Protein AF-A0A7M7SXF3-F1 (afdb_monomer)

Foldseek 3Di:
DDDDDDDDDDDDDDDDDDDDDDDDDDDDDDDDDDDDDDPPPCPPPQDVVNVVVLVLVLLVVVLVVQQDLVLLQLLLVLLPHDNVLSVVLNCVQVVDPHRHSVSSSVSLVVSVVVDDPVCSLVSSLVSCVSSVNNVSSCVRRDPPPPD

Sequence (147 aa):
MLDTTVASPDKAESASPGPSASTSASSPPTDAAAAADEVSTSKARPTEESKEQHFDDILRTVAKRIHKDDEIDNLGGVLGFEPPEIQRYIHTNAKYQTVTYMGTLSMLRDWRNRTTRSEESEKLKKALIAINHRRLADDLLNDDKDS

pLDDT: mean 78.41, std 21.11, range [38.75, 98.5]

InterPro domains:
  IPR000488 Death domain [PS50017] (75-144)
  IPR011029 Death-like domain superfamily [G3DSA:1.10.533.10] (44-144)
  IPR011029 Death-like domain superfamily [SSF47986] (54-142)

Solvent-accessible surface area (backbone atoms only — not comparable to full-atom values): 9512 Å² total; per-residue (Å²): 138,88,84,87,86,87,84,88,89,83,86,86,80,91,81,80,84,76,85,80,87,77,85,84,80,86,80,86,90,84,85,83,87,81,91,78,92,73,92,72,82,70,78,70,72,79,50,71,65,58,56,52,51,54,52,51,53,49,44,48,51,50,14,66,71,50,72,50,64,70,57,43,46,53,43,31,46,67,72,69,46,54,70,76,60,38,51,55,26,51,50,53,15,59,72,49,103,53,87,47,40,61,17,46,31,50,52,50,51,57,50,48,76,77,42,59,80,92,44,46,62,62,53,52,33,52,38,30,41,75,72,71,36,45,66,63,24,50,78,73,55,55,74,78,84,77,122

Secondary structure (DSSP, 8-state):
---------------PPP--------------------------PPPHHHHHHHHHHHHHHHHHH--SHHHHHHHHHHTT--HHHHHHHHHHHTSSSS--SHHHHHHHHHHHHTS-TTTHHHHHHHHHHHTT-HHHHHHHH------

Organism: Strongylocentrotus purpuratus (NCBI:txid7668)

Mean predicted aligned error: 15.85 Å

Structure (mmCIF, N/CA/C/O backbone):
data_AF-A0A7M7SXF3-F1
#
_entry.id   AF-A0A7M7SXF3-F1
#
loop_
_atom_site.group_PDB
_atom_site.id
_atom_site.type_symbol
_atom_site.label_atom_id
_atom_site.label_alt_id
_atom_site.label_comp_id
_atom_site.label_asym_id
_atom_site.label_entity_id
_atom_site.label_seq_id
_atom_site.pdbx_PDB_ins_code
_atom_site.Cartn_x
_atom_site.Cartn_y
_atom_site.Cartn_z
_atom_site.occupancy
_atom_site.B_iso_or_equiv
_atom_site.auth_seq_id
_atom_site.auth_comp_id
_atom_site.auth_asym_id
_atom_site.auth_atom_id
_atom_site.pdbx_PDB_model_num
ATOM 1 N N . MET A 1 1 ? 10.321 16.039 -49.439 1.00 48.81 1 MET A N 1
ATOM 2 C CA . MET A 1 1 ? 11.119 17.276 -49.348 1.00 48.81 1 MET A CA 1
ATOM 3 C C . MET A 1 1 ? 11.228 17.615 -47.877 1.00 48.81 1 MET A C 1
ATOM 5 O O . MET A 1 1 ? 10.209 17.629 -47.201 1.00 48.81 1 MET A O 1
ATOM 9 N N . LEU A 1 2 ? 12.461 17.686 -47.385 1.00 54.59 2 LEU A N 1
ATOM 10 C CA . LEU A 1 2 ? 12.814 18.040 -46.016 1.00 54.59 2 LEU A CA 1
ATOM 11 C C . LEU A 1 2 ? 13.098 19.541 -46.026 1.00 54.59 2 LEU A C 1
ATOM 13 O O . LEU A 1 2 ? 13.996 19.944 -46.760 1.00 54.59 2 LEU A O 1
ATOM 17 N N . ASP A 1 3 ? 12.394 20.327 -45.218 1.00 56.91 3 ASP A N 1
ATOM 18 C CA . ASP A 1 3 ? 12.790 21.705 -44.934 1.00 56.91 3 ASP A CA 1
ATOM 19 C C . ASP A 1 3 ? 13.022 21.864 -43.433 1.00 56.91 3 ASP A C 1
ATOM 21 O O . ASP A 1 3 ? 12.111 21.926 -42.610 1.00 56.91 3 ASP A O 1
ATOM 25 N N . THR A 1 4 ? 14.310 21.869 -43.108 1.00 56.69 4 THR A N 1
ATOM 26 C CA . THR A 1 4 ? 14.897 22.325 -41.856 1.00 56.69 4 THR A CA 1
ATOM 27 C C . THR A 1 4 ? 14.911 23.852 -41.855 1.00 56.69 4 THR A C 1
ATOM 29 O O . THR A 1 4 ? 15.387 24.468 -42.805 1.00 56.69 4 THR A O 1
ATOM 32 N N . THR A 1 5 ? 14.496 24.484 -40.759 1.00 67.12 5 THR A N 1
ATOM 33 C CA . THR A 1 5 ? 14.949 25.839 -40.416 1.00 67.12 5 THR A CA 1
ATOM 34 C C . THR A 1 5 ? 15.162 25.946 -38.914 1.00 67.12 5 THR A C 1
ATOM 36 O O . THR A 1 5 ? 14.294 25.634 -38.104 1.00 67.12 5 THR A O 1
ATOM 39 N N . VAL A 1 6 ? 16.382 26.359 -38.590 1.00 54.41 6 VAL A N 1
ATOM 40 C CA . VAL A 1 6 ? 16.941 26.679 -37.281 1.00 54.41 6 VAL A CA 1
ATOM 41 C C . VAL A 1 6 ? 17.029 28.201 -37.165 1.00 54.41 6 VAL A C 1
ATOM 43 O O . VAL A 1 6 ? 17.426 28.839 -38.135 1.00 54.41 6 VAL A O 1
ATOM 46 N N . ALA A 1 7 ? 16.723 28.767 -35.995 1.00 43.84 7 ALA A N 1
ATOM 47 C CA . ALA A 1 7 ? 17.488 29.857 -35.370 1.00 43.84 7 ALA A CA 1
ATOM 48 C C . ALA A 1 7 ? 16.885 30.257 -34.010 1.00 43.84 7 ALA A C 1
ATOM 50 O O . ALA A 1 7 ? 15.673 30.247 -33.825 1.00 43.84 7 ALA A O 1
ATOM 51 N N . SER A 1 8 ? 17.795 30.576 -33.088 1.00 48.19 8 SER A N 1
ATOM 52 C CA . SER A 1 8 ? 17.652 30.776 -31.639 1.00 48.19 8 SER A CA 1
ATOM 53 C C . SER A 1 8 ? 17.340 32.256 -31.251 1.00 48.19 8 SER A C 1
ATOM 55 O O . SER A 1 8 ? 16.654 32.927 -32.010 1.00 48.19 8 SER A O 1
ATOM 57 N N . PRO A 1 9 ? 17.836 32.818 -30.122 1.00 60.31 9 PRO A N 1
ATOM 58 C CA . PRO A 1 9 ? 17.156 32.934 -28.822 1.00 60.31 9 PRO A CA 1
ATOM 59 C C . PRO A 1 9 ? 17.034 34.395 -28.300 1.00 60.31 9 PRO A C 1
ATOM 61 O O . PRO A 1 9 ? 17.874 35.233 -28.598 1.00 60.31 9 PRO A O 1
ATOM 64 N N . ASP A 1 10 ? 16.091 34.676 -27.398 1.00 48.88 10 ASP A N 1
ATOM 65 C CA . ASP A 1 10 ? 16.046 35.907 -26.572 1.00 48.88 10 ASP A CA 1
ATOM 66 C C . ASP A 1 10 ? 15.508 35.482 -25.190 1.00 48.88 10 ASP A C 1
ATOM 68 O O . ASP A 1 10 ? 14.452 34.861 -25.118 1.00 48.88 10 ASP A O 1
ATOM 72 N N . LYS A 1 11 ? 16.286 35.425 -24.101 1.00 48.69 11 LYS A N 1
ATOM 73 C CA . LYS A 1 11 ? 16.959 36.458 -23.285 1.00 48.69 11 LYS A CA 1
ATOM 74 C C . LYS A 1 11 ? 15.987 37.356 -22.496 1.00 48.69 11 LYS A C 1
ATOM 76 O O . LYS A 1 11 ? 15.072 37.942 -23.051 1.00 48.69 11 LYS A O 1
ATOM 81 N N . ALA A 1 12 ? 16.338 37.506 -21.210 1.00 45.91 1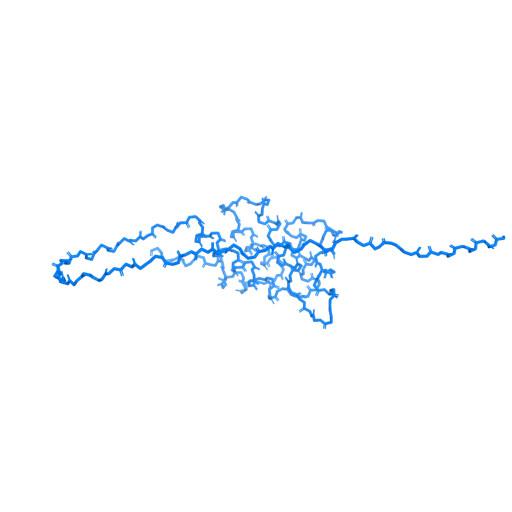2 ALA A N 1
ATOM 82 C CA . ALA A 1 12 ? 15.696 38.245 -20.113 1.00 45.91 12 ALA A CA 1
ATOM 83 C C . ALA A 1 12 ? 14.503 37.488 -19.493 1.00 45.91 12 ALA A C 1
ATOM 85 O O . ALA A 1 12 ? 13.683 36.931 -20.198 1.00 45.91 12 ALA A O 1
ATOM 86 N N . GLU A 1 13 ? 14.386 37.327 -18.176 1.00 42.56 13 GLU A N 1
ATOM 87 C CA . GLU A 1 13 ? 14.666 38.306 -17.130 1.00 42.56 13 GLU A CA 1
ATOM 88 C C . GLU A 1 13 ? 14.936 37.586 -15.794 1.00 42.56 13 GLU A C 1
ATOM 90 O O . GLU A 1 13 ? 14.146 36.760 -15.337 1.00 42.56 13 GLU A O 1
ATOM 95 N N . SER A 1 14 ? 16.084 37.879 -15.176 1.00 47.50 14 SER A N 1
ATOM 96 C CA . SER A 1 14 ? 16.362 37.530 -13.781 1.00 47.50 14 SER A CA 1
ATOM 97 C C . SER A 1 14 ? 15.593 38.485 -12.877 1.00 47.50 14 SER A C 1
ATOM 99 O O . SER A 1 14 ? 15.914 39.671 -12.842 1.00 47.50 14 SER A O 1
ATOM 101 N N . ALA A 1 15 ? 14.657 37.968 -12.088 1.00 48.78 15 ALA A N 1
ATOM 102 C CA . ALA A 1 15 ? 14.086 38.689 -10.958 1.00 48.78 15 ALA A CA 1
ATOM 103 C C . ALA A 1 15 ? 14.474 37.973 -9.657 1.00 48.78 15 ALA A C 1
ATOM 105 O O . ALA A 1 15 ? 13.889 36.961 -9.275 1.00 48.78 15 ALA A O 1
ATOM 106 N N . SER A 1 16 ? 15.506 38.497 -8.995 1.00 56.72 16 SER A N 1
ATOM 107 C CA . SER A 1 16 ? 15.873 38.139 -7.624 1.00 56.72 16 SER A CA 1
ATOM 108 C C . SER A 1 16 ? 14.875 38.759 -6.639 1.00 56.72 16 SER A C 1
ATOM 110 O O . SER A 1 16 ? 14.684 39.975 -6.683 1.00 56.72 16 SER A O 1
ATOM 112 N N . PRO A 1 17 ? 14.292 38.003 -5.696 1.00 57.19 17 PRO A N 1
ATOM 113 C CA . PRO A 1 17 ? 13.659 38.601 -4.529 1.00 57.19 17 PRO A CA 1
ATOM 114 C C . PRO A 1 17 ? 14.740 39.029 -3.521 1.00 57.19 17 PRO A C 1
ATOM 116 O O . PRO A 1 17 ? 15.611 38.244 -3.144 1.00 57.19 17 PRO A O 1
ATOM 119 N N . GLY A 1 18 ? 14.717 40.307 -3.133 1.00 50.41 18 GLY A N 1
ATOM 120 C CA . GLY A 1 18 ? 15.665 40.902 -2.189 1.00 50.41 18 GLY A CA 1
ATOM 121 C C . GLY A 1 18 ? 15.513 40.375 -0.752 1.00 50.41 18 GLY A C 1
ATOM 122 O O . GLY A 1 18 ? 14.442 39.894 -0.382 1.00 50.41 18 GLY A O 1
ATOM 123 N N . PRO A 1 19 ? 16.559 40.475 0.089 1.00 53.56 19 PRO A N 1
ATOM 124 C CA . PRO A 1 19 ? 16.452 40.117 1.496 1.00 53.56 19 PRO A CA 1
ATOM 125 C C . PRO A 1 19 ? 15.746 41.233 2.281 1.00 53.56 19 PRO A C 1
ATOM 127 O O . PRO A 1 19 ? 16.281 42.330 2.449 1.00 53.56 19 PRO A O 1
ATOM 130 N N . SER A 1 20 ? 14.547 40.951 2.793 1.00 56.44 20 SER A N 1
ATOM 131 C CA . SER A 1 20 ? 13.914 41.779 3.820 1.00 56.44 20 SER A CA 1
ATOM 132 C C . SER A 1 20 ? 14.709 41.684 5.121 1.00 56.44 20 SER A C 1
ATOM 134 O O . SER A 1 20 ? 14.820 40.622 5.731 1.00 56.44 20 SER A O 1
ATOM 136 N N . ALA A 1 21 ? 15.243 42.823 5.553 1.00 48.59 21 ALA A N 1
ATOM 137 C CA . ALA A 1 21 ? 15.727 43.027 6.905 1.00 48.59 21 ALA A CA 1
ATOM 138 C C . ALA A 1 21 ? 14.564 42.889 7.897 1.00 48.59 21 ALA A C 1
ATOM 140 O O . ALA A 1 21 ? 13.489 43.456 7.700 1.00 48.59 21 ALA A O 1
ATOM 141 N N . SER A 1 22 ? 14.784 42.167 8.990 1.00 56.03 22 SER A N 1
ATOM 142 C CA . SER A 1 22 ? 13.960 42.290 10.187 1.00 56.03 22 SER A CA 1
ATOM 143 C C . SER A 1 22 ? 14.871 42.384 11.395 1.00 56.03 22 SER A C 1
ATOM 145 O O . SER A 1 22 ? 15.730 41.546 11.651 1.00 56.03 22 SER A O 1
ATOM 147 N N . THR A 1 23 ? 14.708 43.512 12.060 1.00 54.81 23 THR A N 1
ATOM 148 C CA . THR A 1 23 ? 15.391 43.981 13.250 1.00 54.81 23 THR A CA 1
ATOM 149 C C . THR A 1 23 ? 15.111 43.054 14.429 1.00 54.81 23 THR A C 1
ATOM 151 O O . THR A 1 23 ? 13.963 42.932 14.854 1.00 54.81 23 THR A O 1
ATOM 154 N N . SER A 1 24 ? 16.150 42.445 14.997 1.00 49.56 24 SER A N 1
ATOM 155 C CA . SER A 1 24 ? 16.051 41.790 16.302 1.00 49.56 24 SER A CA 1
ATOM 156 C C . SER A 1 24 ? 16.016 42.857 17.392 1.00 49.56 24 SER A C 1
ATOM 158 O O . SER A 1 24 ? 17.022 43.507 17.676 1.00 49.56 24 SER A O 1
ATOM 160 N N . ALA A 1 25 ? 14.840 43.060 17.980 1.00 56.31 25 ALA A N 1
ATOM 161 C CA . ALA A 1 25 ? 14.677 43.866 19.178 1.00 56.31 25 ALA A CA 1
ATOM 162 C C . ALA A 1 25 ? 15.195 43.093 20.402 1.00 56.31 25 ALA A C 1
ATOM 164 O O . ALA A 1 25 ? 14.867 41.928 20.620 1.00 56.31 25 ALA A O 1
ATOM 165 N N . SER A 1 26 ? 16.020 43.783 21.183 1.00 44.44 26 SER A N 1
ATOM 166 C CA . SER A 1 26 ? 16.560 43.372 22.476 1.00 44.44 26 SER A CA 1
ATOM 167 C C . SER A 1 26 ? 15.448 43.249 23.526 1.00 44.44 26 SER A C 1
ATOM 169 O O . SER A 1 26 ? 14.582 44.119 23.598 1.00 44.44 26 SER A O 1
ATOM 171 N N . SER A 1 27 ? 15.482 42.207 24.360 1.00 64.12 27 SER A N 1
ATOM 172 C CA . SER A 1 27 ? 14.678 42.102 25.589 1.00 64.12 27 SER A CA 1
ATOM 173 C C . SER A 1 27 ? 15.615 41.893 26.788 1.00 64.12 27 SER A C 1
ATOM 175 O O . SER A 1 27 ? 16.495 41.034 26.699 1.00 64.12 27 SER A O 1
ATOM 177 N N . PRO A 1 28 ? 15.479 42.661 27.889 1.00 66.12 28 PRO A N 1
ATOM 178 C CA . PRO A 1 28 ? 16.293 42.486 29.092 1.00 66.12 28 PRO A CA 1
ATOM 179 C C . PRO A 1 28 ? 15.771 41.356 30.005 1.00 66.12 28 PRO A C 1
ATOM 181 O O . PRO A 1 28 ? 14.614 40.949 29.879 1.00 66.12 28 PRO A O 1
ATOM 184 N N . PRO A 1 29 ? 16.608 40.854 30.936 1.00 56.75 29 PRO A N 1
ATOM 185 C CA . PRO A 1 29 ? 16.283 39.723 31.797 1.00 56.75 29 PRO A CA 1
ATOM 186 C C . PRO A 1 29 ? 15.491 40.169 33.030 1.00 56.75 29 PRO A C 1
ATOM 188 O O . PRO A 1 29 ? 15.627 41.299 33.504 1.00 56.75 29 PRO A O 1
ATOM 191 N N . THR A 1 30 ? 14.696 39.271 33.608 1.00 56.28 30 THR A N 1
ATOM 192 C CA . THR A 1 30 ? 14.205 39.446 34.980 1.00 56.28 30 THR A CA 1
ATOM 193 C C . THR A 1 30 ? 14.214 38.100 35.691 1.00 56.28 30 THR A C 1
ATOM 195 O O . THR A 1 30 ? 13.667 37.113 35.208 1.00 56.28 30 THR A O 1
ATOM 198 N N . ASP A 1 31 ? 14.956 38.096 36.790 1.00 40.81 31 ASP A N 1
ATOM 199 C CA . ASP A 1 31 ? 15.264 36.987 37.682 1.00 40.81 31 ASP A CA 1
ATOM 200 C C . ASP A 1 31 ? 14.092 36.680 38.642 1.00 40.81 31 ASP A C 1
ATOM 202 O O . ASP A 1 31 ? 13.157 37.472 38.766 1.00 40.81 31 ASP A O 1
ATOM 206 N N . ALA A 1 32 ? 14.251 35.582 39.385 1.00 43.19 32 ALA A N 1
ATOM 207 C CA . ALA A 1 32 ? 13.601 35.227 40.649 1.00 43.19 32 ALA A CA 1
ATOM 208 C C . ALA A 1 32 ? 12.275 34.429 40.633 1.00 43.19 32 ALA A C 1
ATOM 210 O O . ALA A 1 32 ? 11.176 34.961 40.718 1.00 43.19 32 ALA A O 1
ATOM 211 N N . ALA A 1 33 ? 12.473 33.105 40.684 1.00 41.28 33 ALA A N 1
ATOM 212 C CA . ALA A 1 33 ? 12.178 32.232 41.832 1.00 41.28 33 ALA A CA 1
ATOM 213 C C . ALA A 1 33 ? 10.732 31.837 42.223 1.00 41.28 33 ALA A C 1
ATOM 215 O O . ALA A 1 33 ? 9.820 32.643 42.339 1.00 41.28 33 ALA A O 1
ATOM 216 N N . ALA A 1 34 ? 10.679 30.563 42.647 1.00 42.16 34 ALA A N 1
ATOM 217 C CA . ALA A 1 34 ? 9.790 29.942 43.637 1.00 42.16 34 ALA A CA 1
ATOM 218 C C . ALA A 1 34 ? 8.514 29.229 43.139 1.00 42.16 34 ALA A C 1
ATOM 220 O O . ALA A 1 34 ? 7.438 29.799 43.022 1.00 42.16 34 ALA A O 1
ATOM 221 N N . ALA A 1 35 ? 8.697 27.919 42.933 1.00 47.56 35 ALA A N 1
ATOM 222 C CA . ALA A 1 35 ? 7.891 26.799 43.431 1.00 47.56 35 ALA A CA 1
ATOM 223 C C . ALA A 1 35 ? 6.383 27.004 43.680 1.00 47.56 35 ALA A C 1
ATOM 225 O O . ALA A 1 35 ? 5.985 27.596 44.679 1.00 47.56 35 ALA A O 1
ATOM 226 N N . ALA A 1 36 ? 5.572 26.287 42.901 1.00 46.91 36 ALA A N 1
ATOM 227 C CA . ALA A 1 36 ? 4.517 25.442 43.451 1.00 46.91 36 ALA A CA 1
ATOM 228 C C . ALA A 1 36 ? 4.263 24.261 42.506 1.00 46.91 36 ALA A C 1
ATOM 230 O O . ALA A 1 36 ? 4.102 24.417 41.298 1.00 46.91 36 ALA A O 1
ATOM 231 N N . ASP A 1 37 ? 4.318 23.091 43.123 1.00 46.03 37 ASP A N 1
ATOM 232 C CA . ASP A 1 37 ? 3.870 21.787 42.670 1.00 46.03 37 ASP A CA 1
ATOM 233 C C . ASP A 1 37 ? 2.467 21.856 42.053 1.00 46.03 37 ASP A C 1
ATOM 235 O O . ASP A 1 37 ? 1.549 22.327 42.706 1.00 46.03 37 ASP A O 1
ATOM 239 N N . GLU A 1 38 ? 2.324 21.386 40.816 1.00 49.12 38 GLU A N 1
ATOM 240 C CA . GLU A 1 38 ? 1.105 20.758 40.305 1.00 49.12 38 GLU A CA 1
ATOM 241 C C . GLU A 1 38 ? 1.587 19.759 39.243 1.00 49.12 38 GLU A C 1
ATOM 243 O O . GLU A 1 38 ? 1.772 20.090 38.066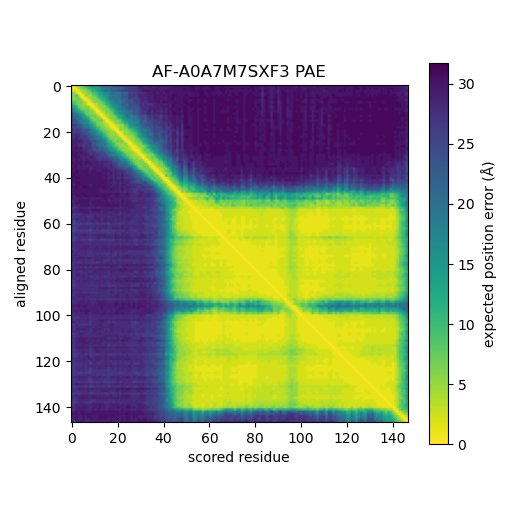 1.00 49.12 38 GLU A O 1
ATOM 248 N N . VAL A 1 39 ? 1.844 18.514 39.659 1.00 48.94 39 VAL A N 1
ATOM 249 C CA . VAL A 1 39 ? 1.886 17.363 38.746 1.00 48.94 39 VAL A CA 1
ATOM 250 C C . VAL A 1 39 ? 0.479 17.201 38.179 1.00 48.94 39 VAL A C 1
ATOM 252 O O . VAL A 1 39 ? -0.325 16.385 38.617 1.00 48.94 39 VAL A O 1
ATOM 255 N N . SER A 1 40 ? 0.165 18.019 37.182 1.00 49.16 40 SER A N 1
ATOM 256 C CA . SER A 1 40 ? -0.966 17.796 36.308 1.00 49.16 40 SER A CA 1
ATOM 257 C C . SER A 1 40 ? -0.449 16.910 35.186 1.00 49.16 40 SER A C 1
ATOM 259 O O . SER A 1 40 ? -0.005 17.382 34.137 1.00 49.16 40 SER A O 1
ATOM 261 N N . THR A 1 41 ? -0.453 15.596 35.425 1.00 43.69 41 THR A N 1
ATOM 262 C CA . THR A 1 41 ? -0.408 14.576 34.374 1.00 43.69 41 THR A CA 1
ATOM 263 C C . THR A 1 41 ? -1.657 14.743 33.517 1.00 43.69 41 THR A C 1
ATOM 265 O O . THR A 1 41 ? -2.618 13.979 33.572 1.00 43.69 41 THR A O 1
ATOM 268 N N . SER A 1 42 ? -1.634 15.789 32.695 1.00 48.19 42 SER A N 1
ATOM 269 C CA . SER A 1 42 ? -2.497 15.943 31.547 1.00 48.19 42 SER A CA 1
ATOM 270 C C . SER A 1 42 ? -2.137 14.786 30.637 1.00 48.19 42 SER A C 1
ATOM 272 O O . SER A 1 42 ? -1.177 14.848 29.871 1.00 48.19 42 SER A O 1
ATOM 274 N N . LYS A 1 43 ? -2.881 13.686 30.771 1.00 58.69 43 LYS A N 1
ATOM 275 C CA . LYS A 1 43 ? -2.974 12.649 29.755 1.00 58.69 43 LYS A CA 1
ATOM 276 C C . LYS A 1 43 ? -3.517 13.355 28.521 1.00 58.69 43 LYS A C 1
ATOM 278 O O . LYS A 1 43 ? -4.728 13.465 28.340 1.00 58.69 43 LYS A O 1
ATOM 283 N N . ALA A 1 44 ? -2.602 13.956 27.761 1.00 57.69 44 ALA A N 1
ATOM 284 C CA . ALA A 1 44 ? -2.900 14.691 26.556 1.00 57.69 44 ALA A CA 1
ATOM 285 C C . ALA A 1 44 ? -3.625 13.703 25.657 1.00 57.69 44 ALA A C 1
ATOM 287 O O . ALA A 1 44 ? -3.060 12.706 25.207 1.00 57.69 44 ALA A O 1
ATOM 288 N N . ARG A 1 45 ? -4.928 13.933 25.494 1.00 58.06 45 ARG A N 1
ATOM 289 C CA . ARG A 1 45 ? -5.734 13.227 24.513 1.00 58.06 45 ARG A CA 1
ATOM 290 C C . ARG A 1 45 ? -4.963 13.363 23.198 1.00 58.06 45 ARG A C 1
ATOM 292 O O . ARG A 1 45 ? -4.681 14.506 22.836 1.00 58.06 45 ARG A O 1
ATOM 299 N N . PRO A 1 46 ? -4.560 12.264 22.538 1.00 59.50 46 PRO A N 1
ATOM 300 C CA . PRO A 1 46 ? -3.779 12.369 21.318 1.00 59.50 46 PRO A CA 1
ATOM 301 C C . PRO A 1 46 ? -4.554 13.262 20.356 1.00 59.50 46 PRO A C 1
ATOM 303 O O . PRO A 1 46 ? -5.708 12.969 20.024 1.00 59.50 46 PRO A O 1
ATOM 306 N N . THR A 1 47 ? -3.950 14.396 20.006 1.00 65.25 47 THR A N 1
ATOM 307 C CA . THR A 1 47 ? -4.480 15.315 19.006 1.00 65.25 47 THR A CA 1
ATOM 308 C C . THR A 1 47 ? -4.638 14.551 17.700 1.00 65.25 47 THR A C 1
ATOM 310 O O . THR A 1 47 ? -3.899 13.602 17.426 1.00 65.25 47 THR A O 1
ATOM 313 N N . GLU A 1 48 ? -5.634 14.918 16.897 1.00 69.88 48 GLU A N 1
ATOM 314 C CA . GLU A 1 48 ? -5.926 14.185 15.661 1.00 69.88 48 GLU A CA 1
ATOM 315 C C . GLU A 1 48 ? -4.715 14.143 14.712 1.00 69.88 48 GLU A C 1
ATOM 317 O O . GLU A 1 48 ? -4.467 13.107 14.098 1.00 69.88 48 GLU A O 1
ATOM 322 N N . GLU A 1 49 ? -3.884 15.188 14.744 1.00 72.31 49 GLU A N 1
ATOM 323 C CA . GLU A 1 49 ? -2.576 15.285 14.087 1.00 72.31 49 GLU A CA 1
ATOM 324 C C . GLU A 1 49 ? -1.594 14.173 14.509 1.00 72.31 49 GLU A C 1
ATOM 326 O O . GLU A 1 49 ? -0.948 13.553 13.667 1.00 72.31 49 GLU A O 1
ATOM 331 N N . SER A 1 50 ? -1.522 13.837 15.803 1.00 79.12 50 SER A N 1
ATOM 332 C CA . SER A 1 50 ? -0.629 12.783 16.307 1.00 79.12 50 SER A CA 1
ATOM 333 C C . SER A 1 50 ? -1.027 11.401 15.781 1.00 79.12 50 SER A C 1
ATOM 335 O O . SER A 1 50 ? -0.168 10.602 15.407 1.00 79.12 50 SER A O 1
ATOM 337 N N . LYS A 1 51 ? -2.333 11.130 15.685 1.00 78.19 51 LYS A N 1
ATOM 338 C CA . LYS A 1 51 ? -2.846 9.887 15.088 1.00 78.19 51 LYS A CA 1
ATOM 339 C C . LYS A 1 51 ? -2.645 9.856 13.573 1.00 78.19 51 LYS A C 1
ATOM 341 O O . LYS A 1 51 ? -2.400 8.792 13.008 1.00 78.19 51 LYS A O 1
ATOM 346 N N . GLU A 1 52 ? -2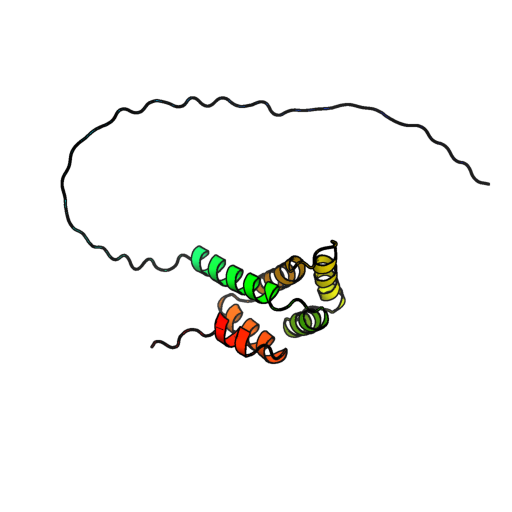.775 11.003 12.907 1.00 79.12 52 GLU A N 1
ATOM 347 C CA . GLU A 1 52 ? -2.549 11.114 11.465 1.00 79.12 52 GLU A CA 1
ATOM 348 C C . GLU A 1 52 ? -1.102 10.808 11.089 1.00 79.12 52 GLU A C 1
ATOM 350 O O . GLU A 1 52 ? -0.882 9.998 10.181 1.00 79.12 52 GLU A O 1
ATOM 355 N N . GLN A 1 53 ? -0.157 11.390 11.835 1.00 82.81 53 GLN A N 1
ATOM 356 C CA . GLN A 1 53 ? 1.275 11.148 11.699 1.00 82.81 53 GLN A CA 1
ATOM 357 C C . GLN A 1 53 ? 1.626 9.688 11.998 1.00 82.81 53 GLN A C 1
ATOM 359 O O . GLN A 1 53 ? 2.307 9.046 11.203 1.00 82.81 53 GLN A O 1
ATOM 364 N N . HIS A 1 54 ? 1.087 9.131 13.087 1.00 89.88 54 HIS A N 1
ATOM 365 C CA . HIS A 1 54 ? 1.325 7.738 13.463 1.00 89.88 54 HIS A CA 1
ATOM 366 C C . HIS A 1 54 ? 0.937 6.757 12.349 1.00 89.88 54 HIS A C 1
ATOM 368 O O . HIS A 1 54 ? 1.701 5.856 12.004 1.00 89.88 54 HIS A O 1
ATOM 374 N N . PHE A 1 55 ? -0.237 6.942 11.740 1.00 93.31 55 PHE A N 1
ATOM 375 C CA . PHE A 1 55 ? -0.661 6.048 10.667 1.00 93.31 55 PHE A CA 1
ATOM 376 C C . PHE A 1 55 ? 0.147 6.254 9.377 1.00 93.31 55 PHE A C 1
ATOM 378 O O . PHE A 1 55 ? 0.432 5.288 8.674 1.00 93.31 55 PHE A O 1
ATOM 385 N N . ASP A 1 56 ? 0.582 7.480 9.071 1.00 95.38 56 ASP A N 1
ATOM 386 C CA . ASP A 1 56 ? 1.481 7.720 7.935 1.00 95.38 56 ASP A CA 1
ATOM 387 C C . ASP A 1 56 ? 2.839 7.014 8.112 1.00 95.38 56 ASP A C 1
ATOM 389 O O . ASP A 1 56 ? 3.371 6.434 7.161 1.00 95.38 56 ASP A O 1
ATOM 393 N N . ASP A 1 57 ? 3.363 6.965 9.339 1.00 95.75 57 ASP A N 1
ATOM 394 C CA . ASP A 1 57 ? 4.584 6.221 9.662 1.00 95.75 57 ASP A CA 1
ATOM 395 C C . ASP A 1 57 ? 4.409 4.701 9.486 1.00 95.75 57 ASP A C 1
ATOM 397 O O . ASP A 1 57 ? 5.326 4.012 9.009 1.00 95.75 57 ASP A O 1
ATOM 401 N N . ILE A 1 58 ? 3.212 4.174 9.775 1.00 96.38 58 ILE A N 1
ATOM 402 C CA . ILE A 1 58 ? 2.840 2.790 9.449 1.00 96.38 58 ILE A CA 1
ATOM 403 C C . ILE A 1 58 ? 2.878 2.580 7.931 1.00 96.38 58 ILE A C 1
ATOM 405 O O . ILE A 1 58 ? 3.563 1.664 7.465 1.00 96.38 58 ILE A O 1
ATOM 409 N N . LEU A 1 59 ? 2.225 3.443 7.141 1.00 97.69 59 LEU A N 1
ATOM 410 C CA . LEU A 1 59 ? 2.230 3.343 5.673 1.00 97.69 59 LEU A CA 1
ATOM 411 C C . LEU A 1 59 ? 3.651 3.388 5.107 1.00 97.69 59 LEU A C 1
ATOM 413 O O . LEU A 1 59 ? 4.008 2.605 4.224 1.00 97.69 59 LEU A O 1
ATOM 417 N N . ARG A 1 60 ? 4.498 4.263 5.652 1.00 97.44 60 ARG A N 1
ATOM 418 C CA . ARG A 1 60 ? 5.910 4.358 5.283 1.00 97.44 60 ARG A CA 1
ATOM 419 C C . ARG A 1 60 ? 6.673 3.074 5.584 1.00 97.44 60 ARG A C 1
ATOM 421 O O . ARG A 1 60 ? 7.529 2.674 4.794 1.00 97.44 60 ARG A O 1
ATOM 428 N N . THR A 1 61 ? 6.391 2.432 6.711 1.00 96.56 61 THR A N 1
ATOM 429 C CA . THR A 1 61 ? 7.026 1.162 7.079 1.00 96.56 61 THR A CA 1
ATOM 430 C C . THR A 1 61 ? 6.584 0.039 6.150 1.00 96.56 61 THR A C 1
ATOM 432 O O . THR A 1 61 ? 7.434 -0.701 5.653 1.00 96.56 61 THR A O 1
ATOM 435 N N . VAL A 1 62 ? 5.290 -0.034 5.830 1.00 97.31 62 VAL A N 1
ATOM 436 C CA . VAL A 1 62 ? 4.751 -0.983 4.847 1.00 97.31 62 VAL A CA 1
ATOM 437 C C . VAL A 1 62 ? 5.410 -0.785 3.481 1.00 97.31 62 VAL A C 1
ATOM 439 O O . VAL A 1 62 ? 5.940 -1.743 2.924 1.00 97.31 62 VAL A O 1
ATOM 442 N N . ALA A 1 63 ? 5.478 0.451 2.980 1.00 97.12 63 ALA A N 1
ATOM 443 C CA . ALA A 1 63 ? 6.091 0.765 1.687 1.00 97.12 63 ALA A CA 1
ATOM 444 C C . ALA A 1 63 ? 7.567 0.346 1.604 1.00 97.12 63 ALA A C 1
ATOM 446 O O . ALA A 1 63 ? 8.022 -0.143 0.575 1.00 97.12 63 ALA A O 1
ATOM 447 N N . LYS A 1 64 ? 8.329 0.500 2.693 1.00 95.25 64 LYS A N 1
ATOM 448 C CA . LYS A 1 64 ? 9.730 0.049 2.751 1.00 95.25 64 LYS A CA 1
ATOM 449 C C . LYS A 1 64 ? 9.871 -1.473 2.738 1.00 95.25 64 LYS A C 1
ATOM 451 O O . LYS A 1 64 ? 10.900 -1.982 2.304 1.00 95.25 64 LYS A O 1
ATOM 456 N N . ARG A 1 65 ? 8.890 -2.200 3.278 1.00 95.50 65 ARG A N 1
ATOM 457 C CA . ARG A 1 65 ? 8.916 -3.666 3.363 1.00 95.50 65 ARG A CA 1
ATOM 458 C C . ARG A 1 65 ? 8.430 -4.309 2.065 1.00 95.50 65 ARG A C 1
ATOM 460 O O . ARG A 1 65 ? 9.039 -5.281 1.627 1.00 95.50 65 ARG A O 1
ATOM 467 N N . ILE A 1 66 ? 7.409 -3.732 1.436 1.00 94.88 66 ILE A N 1
ATOM 468 C CA . ILE A 1 66 ? 6.799 -4.209 0.191 1.00 94.88 66 ILE A CA 1
ATOM 469 C C . ILE A 1 66 ? 7.429 -3.473 -0.992 1.00 94.88 66 ILE A C 1
ATOM 471 O O . ILE A 1 66 ? 7.004 -2.385 -1.379 1.00 94.88 66 ILE A O 1
ATOM 475 N N . HIS A 1 67 ? 8.486 -4.072 -1.534 1.00 88.06 67 HIS A N 1
ATOM 476 C CA . HIS A 1 67 ? 9.344 -3.462 -2.554 1.00 88.06 67 HIS A CA 1
ATOM 477 C C . HIS A 1 67 ? 9.400 -4.258 -3.862 1.00 88.06 67 HIS A C 1
ATOM 479 O O . HIS A 1 67 ? 9.976 -3.772 -4.830 1.00 88.06 67 HIS A O 1
ATOM 485 N N . LYS A 1 68 ? 8.846 -5.475 -3.896 1.00 93.06 68 LYS A N 1
ATOM 486 C CA . LYS A 1 68 ? 8.768 -6.280 -5.117 1.00 93.06 68 LYS A CA 1
ATOM 487 C C . LYS A 1 68 ? 7.531 -5.890 -5.909 1.00 93.06 68 LYS A C 1
ATOM 489 O O . LYS A 1 68 ? 6.446 -5.838 -5.336 1.00 93.06 68 LYS A O 1
ATOM 494 N N . ASP A 1 69 ? 7.689 -5.706 -7.212 1.00 95.12 69 ASP A N 1
ATOM 495 C CA . ASP A 1 69 ? 6.612 -5.291 -8.114 1.00 95.12 69 ASP A CA 1
ATOM 496 C C . ASP A 1 69 ? 5.379 -6.200 -8.004 1.00 95.12 69 ASP A C 1
ATOM 498 O O . ASP A 1 69 ? 4.278 -5.691 -7.831 1.00 95.12 69 ASP A O 1
ATOM 502 N N . ASP A 1 70 ? 5.562 -7.525 -7.956 1.00 96.31 70 ASP A N 1
ATOM 503 C CA . ASP A 1 70 ? 4.453 -8.479 -7.784 1.00 96.31 70 ASP A CA 1
ATOM 504 C C . ASP A 1 70 ? 3.719 -8.305 -6.443 1.00 96.31 70 ASP A C 1
ATOM 506 O O . ASP A 1 70 ? 2.502 -8.457 -6.361 1.00 96.31 70 ASP A O 1
ATOM 510 N N . GLU A 1 71 ? 4.432 -7.994 -5.357 1.00 96.69 71 GLU A N 1
ATOM 511 C CA . GLU A 1 71 ? 3.794 -7.757 -4.055 1.00 96.69 71 GLU A CA 1
ATOM 512 C C . GLU A 1 71 ? 3.044 -6.420 -4.044 1.00 96.69 71 GLU A C 1
ATOM 514 O O . GLU A 1 71 ? 1.982 -6.323 -3.431 1.00 96.69 71 GLU A O 1
ATOM 519 N N . ILE A 1 72 ? 3.574 -5.407 -4.738 1.00 97.69 72 ILE A N 1
ATOM 520 C CA . ILE A 1 72 ? 2.932 -4.098 -4.905 1.00 97.69 72 ILE A CA 1
ATOM 521 C C . ILE A 1 72 ? 1.669 -4.233 -5.765 1.00 97.69 72 ILE A C 1
ATOM 523 O O . ILE A 1 72 ? 0.644 -3.660 -5.404 1.00 97.69 72 ILE A O 1
ATOM 527 N N . ASP A 1 73 ? 1.719 -5.013 -6.848 1.00 98.12 73 ASP A N 1
ATOM 528 C CA . ASP A 1 73 ? 0.579 -5.297 -7.727 1.00 98.12 73 ASP A CA 1
ATOM 529 C C . ASP A 1 73 ? -0.548 -6.005 -6.965 1.00 98.12 73 ASP A C 1
ATOM 531 O O . ASP A 1 73 ? -1.677 -5.513 -6.903 1.00 98.12 73 ASP A O 1
ATOM 535 N N . ASN A 1 74 ? -0.212 -7.079 -6.245 1.00 98.19 74 ASN A N 1
ATOM 536 C CA . ASN A 1 74 ? -1.175 -7.789 -5.405 1.00 98.19 74 ASN A CA 1
ATOM 537 C C . ASN A 1 74 ? -1.753 -6.892 -4.299 1.00 98.19 74 ASN A C 1
ATOM 539 O O . ASN A 1 74 ? -2.964 -6.895 -4.069 1.00 98.19 74 ASN A O 1
ATOM 543 N N . LEU A 1 75 ? -0.912 -6.103 -3.618 1.00 98.31 75 LEU A N 1
ATOM 544 C CA . LEU A 1 75 ? -1.374 -5.170 -2.591 1.00 98.31 75 LEU A CA 1
ATOM 545 C C . LEU A 1 75 ? -2.336 -4.141 -3.186 1.00 98.31 75 LEU A C 1
ATOM 547 O O . LEU A 1 75 ? -3.418 -3.929 -2.644 1.00 98.31 75 LEU A O 1
ATOM 551 N N . GLY A 1 76 ? -1.956 -3.519 -4.301 1.00 98.19 76 GLY A N 1
ATOM 552 C CA . GLY A 1 76 ? -2.762 -2.523 -4.991 1.00 98.19 76 GLY A CA 1
ATOM 553 C C . GLY A 1 76 ? -4.125 -3.078 -5.401 1.00 98.19 76 GLY A C 1
ATOM 554 O O . GLY A 1 76 ? -5.148 -2.453 -5.116 1.00 98.19 76 GLY A O 1
ATOM 555 N N . GLY A 1 77 ? -4.153 -4.286 -5.969 1.00 98.38 77 GLY A N 1
ATOM 556 C CA . GLY A 1 77 ? -5.390 -4.962 -6.359 1.00 98.38 77 GLY A CA 1
ATOM 557 C C . GLY A 1 77 ? -6.309 -5.237 -5.168 1.00 98.38 77 GLY A C 1
ATOM 558 O O . GLY A 1 77 ? -7.494 -4.910 -5.210 1.00 98.38 77 GLY A O 1
ATOM 559 N N . VAL A 1 78 ? -5.767 -5.745 -4.055 1.00 98.19 78 VAL A N 1
ATOM 560 C CA . VAL A 1 78 ? -6.553 -5.986 -2.827 1.00 98.19 78 VAL A CA 1
ATOM 561 C C . VAL A 1 78 ? -7.074 -4.681 -2.215 1.00 98.19 78 VAL A C 1
ATOM 563 O O . VAL A 1 78 ? -8.174 -4.647 -1.663 1.00 98.19 78 VAL A O 1
ATOM 566 N N . LEU A 1 79 ? -6.314 -3.591 -2.334 1.00 97.94 79 LEU A N 1
ATOM 567 C CA . LEU A 1 79 ? -6.736 -2.263 -1.892 1.00 97.94 79 LEU A CA 1
ATOM 568 C C . LEU A 1 79 ? -7.744 -1.600 -2.846 1.00 97.94 79 LEU A C 1
ATOM 570 O O . LEU A 1 79 ? -8.261 -0.534 -2.501 1.00 97.94 79 LEU A O 1
ATOM 574 N N . GLY A 1 80 ? -8.040 -2.202 -4.005 1.00 97.88 80 GLY A N 1
ATOM 575 C CA . GLY A 1 80 ? -9.027 -1.730 -4.981 1.00 97.88 80 GLY A CA 1
ATOM 576 C C . GLY A 1 80 ? -8.479 -0.753 -6.024 1.00 97.88 80 GLY A C 1
ATOM 577 O O . GLY A 1 80 ? -9.211 0.117 -6.486 1.00 97.88 80 GLY A O 1
ATOM 578 N N . PHE A 1 81 ? -7.184 -0.811 -6.333 1.00 98.38 81 PHE A N 1
ATOM 579 C CA . PHE A 1 81 ? -6.608 -0.098 -7.473 1.00 98.38 81 PHE A CA 1
ATOM 580 C C . PHE A 1 81 ? -6.700 -0.930 -8.751 1.00 98.38 81 PHE A C 1
ATOM 582 O O . PHE A 1 81 ? -6.576 -2.152 -8.719 1.00 98.38 81 PHE A O 1
ATOM 589 N N . GLU A 1 82 ? -6.853 -0.249 -9.882 1.00 97.88 82 GLU A N 1
ATOM 590 C CA . GLU A 1 82 ? -6.806 -0.882 -11.198 1.00 97.88 82 GLU A CA 1
ATOM 591 C C . GLU A 1 82 ? -5.352 -1.121 -11.641 1.00 97.88 82 GLU A C 1
ATOM 593 O O . GLU A 1 82 ? -4.483 -0.291 -11.349 1.00 97.88 82 GLU A O 1
ATOM 598 N N . PRO A 1 83 ? -5.061 -2.180 -12.420 1.00 97.81 83 PRO A N 1
ATOM 599 C CA . PRO A 1 83 ? -3.695 -2.501 -12.841 1.00 97.81 83 PRO A CA 1
ATOM 600 C C . PRO A 1 83 ? -2.914 -1.327 -13.466 1.00 97.81 83 PRO A C 1
ATOM 602 O O . PRO A 1 83 ? -1.771 -1.104 -13.067 1.00 97.81 83 PRO A O 1
ATOM 605 N N . PRO A 1 84 ? -3.484 -0.497 -14.371 1.00 97.62 84 PRO A N 1
ATOM 606 C CA . PRO A 1 84 ? -2.754 0.642 -14.939 1.00 97.62 84 PRO A CA 1
ATOM 607 C C . PRO A 1 84 ? -2.331 1.683 -13.895 1.00 97.62 84 PRO A C 1
ATOM 609 O O . PRO A 1 84 ? -1.289 2.326 -14.035 1.00 97.62 84 PRO A O 1
ATOM 612 N N . GLU A 1 85 ? -3.131 1.856 -12.844 1.00 97.69 85 GLU A N 1
ATOM 613 C CA . GLU A 1 85 ? -2.819 2.761 -11.746 1.00 97.69 85 GLU A CA 1
ATOM 614 C C . GLU A 1 85 ? -1.697 2.196 -10.870 1.00 97.69 85 GLU A C 1
ATOM 616 O O . GLU A 1 85 ? -0.751 2.918 -10.554 1.00 97.69 85 GLU A O 1
ATOM 621 N N . ILE A 1 86 ? -1.725 0.895 -10.575 1.00 98.06 86 ILE A N 1
ATOM 622 C CA . ILE A 1 86 ? -0.670 0.232 -9.799 1.00 98.06 86 ILE A CA 1
ATOM 623 C C . ILE A 1 86 ? 0.677 0.308 -10.526 1.00 98.06 86 ILE A C 1
ATOM 625 O O . ILE A 1 86 ? 1.693 0.693 -9.941 1.00 98.06 86 ILE A O 1
ATOM 629 N N . GLN A 1 87 ? 0.673 0.058 -11.837 1.00 97.25 87 GLN A N 1
ATOM 630 C CA . GLN A 1 87 ? 1.871 0.153 -12.668 1.00 97.25 87 GLN A CA 1
ATOM 631 C C . GLN A 1 87 ? 2.483 1.562 -12.647 1.00 97.25 87 GLN A C 1
ATOM 633 O O . GLN A 1 87 ? 3.705 1.702 -12.682 1.00 97.25 87 GLN A O 1
ATOM 638 N N . ARG A 1 88 ? 1.685 2.631 -12.529 1.00 96.44 88 ARG A N 1
ATOM 639 C CA . ARG A 1 88 ? 2.206 4.005 -12.384 1.00 96.44 88 ARG A CA 1
ATOM 640 C C . ARG A 1 88 ? 3.023 4.174 -11.096 1.00 96.44 88 ARG A C 1
ATOM 642 O O . ARG A 1 88 ? 4.072 4.826 -11.109 1.00 96.44 88 ARG A O 1
ATOM 649 N N . TYR A 1 89 ? 2.570 3.580 -9.993 1.00 96.38 89 TYR A N 1
ATOM 650 C CA . TYR A 1 89 ? 3.301 3.606 -8.726 1.00 96.38 89 TYR A CA 1
ATOM 651 C C . TYR A 1 89 ? 4.571 2.751 -8.789 1.00 96.38 89 TYR A C 1
ATOM 653 O O . TYR A 1 89 ? 5.630 3.215 -8.368 1.00 96.38 89 TYR A O 1
ATOM 661 N N . ILE A 1 90 ? 4.509 1.564 -9.396 1.00 95.25 90 ILE A N 1
ATOM 662 C CA . ILE A 1 90 ? 5.680 0.694 -9.596 1.00 95.25 90 ILE A CA 1
ATOM 663 C C . ILE A 1 90 ? 6.757 1.400 -10.436 1.00 95.25 90 ILE A C 1
ATOM 665 O O . ILE A 1 90 ? 7.910 1.494 -10.018 1.00 95.25 90 ILE A O 1
ATOM 669 N N . HIS A 1 91 ? 6.389 2.019 -11.561 1.00 93.75 91 HIS A N 1
ATOM 670 C CA . HIS A 1 91 ? 7.339 2.786 -12.378 1.00 93.75 91 HIS A CA 1
ATOM 671 C C . HIS A 1 91 ? 7.997 3.939 -11.609 1.00 93.75 91 HIS A C 1
ATOM 673 O O . HIS A 1 91 ? 9.157 4.274 -11.856 1.00 93.75 91 HIS A O 1
ATOM 679 N N . THR A 1 92 ? 7.284 4.543 -10.655 1.00 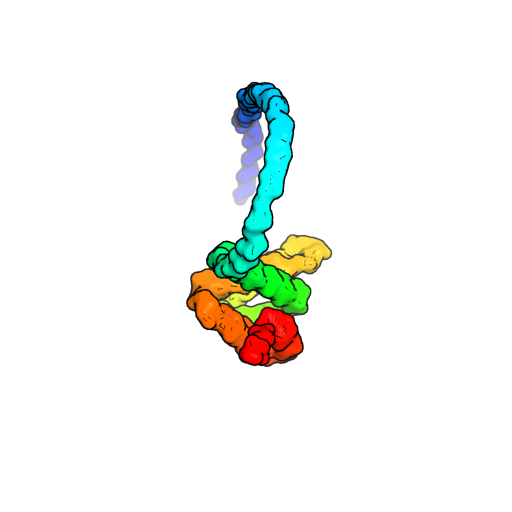92.62 92 THR A N 1
ATOM 680 C CA . THR A 1 92 ? 7.849 5.591 -9.793 1.00 92.62 92 THR A CA 1
ATOM 681 C C . THR A 1 92 ? 8.965 5.039 -8.900 1.00 92.62 92 THR A C 1
ATOM 683 O O . THR A 1 92 ? 9.958 5.732 -8.677 1.00 92.62 92 THR A O 1
ATOM 686 N N . ASN A 1 93 ? 8.859 3.782 -8.455 1.00 91.50 93 ASN A N 1
ATOM 687 C CA . ASN A 1 93 ? 9.894 3.125 -7.654 1.00 91.50 93 ASN A CA 1
ATOM 688 C C . ASN A 1 93 ? 11.182 2.853 -8.444 1.00 91.50 93 ASN A C 1
ATOM 690 O O . ASN A 1 93 ? 12.270 2.947 -7.871 1.00 91.50 93 ASN A O 1
ATOM 694 N N . ALA A 1 94 ? 11.056 2.573 -9.745 1.00 85.62 94 ALA A N 1
ATOM 695 C CA . ALA A 1 94 ? 12.152 2.225 -10.655 1.00 85.62 94 ALA A CA 1
ATOM 696 C C . ALA A 1 94 ? 12.726 3.416 -11.452 1.00 85.62 94 ALA A C 1
ATOM 698 O O . ALA A 1 94 ? 13.607 3.237 -12.292 1.00 85.62 94 ALA A O 1
ATOM 699 N N . LYS A 1 95 ? 12.237 4.644 -11.221 1.00 77.25 95 LYS A N 1
ATOM 700 C CA . LYS A 1 95 ? 12.576 5.829 -12.034 1.00 77.25 95 LYS A CA 1
ATOM 701 C C . LYS A 1 95 ? 14.063 6.214 -11.997 1.00 77.25 95 LYS A C 1
ATOM 703 O O . LYS A 1 95 ? 14.539 6.903 -12.899 1.00 77.25 95 LYS A O 1
ATOM 708 N N . TYR A 1 96 ? 14.797 5.787 -10.973 1.00 68.81 96 TYR A N 1
ATOM 709 C CA . TYR A 1 96 ? 16.218 6.079 -10.800 1.00 68.81 96 TYR A CA 1
ATOM 710 C C . TYR A 1 96 ? 17.016 4.786 -10.610 1.00 68.81 96 TYR A C 1
ATOM 712 O O . TYR A 1 96 ? 16.457 3.731 -10.335 1.00 68.81 96 TYR A O 1
ATOM 720 N N . GLN A 1 97 ? 18.346 4.872 -10.708 1.00 67.06 97 GLN A N 1
ATOM 721 C CA . GLN A 1 97 ? 19.257 3.736 -10.481 1.00 67.06 97 GLN A CA 1
ATOM 722 C C . GLN A 1 97 ? 19.213 3.186 -9.038 1.00 67.06 97 GLN A C 1
ATOM 724 O O . GLN A 1 97 ? 19.897 2.216 -8.720 1.00 67.06 97 GLN A O 1
ATOM 729 N N . THR A 1 98 ? 18.423 3.803 -8.158 1.00 73.25 98 THR A N 1
ATOM 730 C CA . THR A 1 98 ? 18.147 3.355 -6.798 1.00 73.25 98 THR A CA 1
ATOM 731 C C . THR A 1 98 ? 16.694 2.907 -6.699 1.00 73.25 98 THR A C 1
ATOM 733 O O . THR A 1 98 ? 15.781 3.660 -7.029 1.00 73.25 98 THR A O 1
ATOM 736 N N . VAL A 1 99 ? 16.474 1.684 -6.208 1.00 73.25 99 VAL A N 1
ATOM 737 C CA . VAL A 1 99 ? 15.127 1.208 -5.869 1.00 73.25 99 VAL A CA 1
ATOM 738 C C . VAL A 1 99 ? 14.570 2.113 -4.772 1.00 73.25 99 VAL A C 1
ATOM 740 O O . VAL A 1 99 ? 15.155 2.219 -3.690 1.00 73.25 99 VAL A O 1
ATOM 743 N N . THR A 1 100 ? 13.458 2.791 -5.052 1.00 89.12 100 THR A N 1
ATOM 744 C CA . THR A 1 100 ? 12.769 3.642 -4.073 1.00 89.12 100 THR A CA 1
ATOM 745 C C . THR A 1 100 ? 11.455 3.004 -3.627 1.00 89.12 100 THR A C 1
ATOM 747 O O . THR A 1 100 ? 10.910 2.150 -4.313 1.00 89.12 100 THR A O 1
ATOM 750 N N . TYR A 1 101 ? 10.940 3.415 -2.465 1.00 94.25 101 TYR A N 1
ATOM 751 C CA . TYR A 1 101 ? 9.619 3.005 -1.961 1.00 94.25 101 TYR A CA 1
ATOM 752 C C . TYR A 1 101 ? 8.557 4.103 -2.141 1.00 94.25 101 TYR A C 1
ATOM 754 O O . TYR A 1 101 ? 7.451 4.001 -1.608 1.00 94.25 101 TYR A O 1
ATOM 762 N N . MET A 1 102 ? 8.906 5.201 -2.823 1.00 94.94 102 MET A N 1
ATOM 763 C CA . MET A 1 102 ? 8.083 6.413 -2.858 1.00 94.94 102 MET A CA 1
ATOM 764 C C . MET A 1 102 ? 6.784 6.206 -3.633 1.00 94.94 102 MET A C 1
ATOM 766 O O . MET A 1 102 ? 5.749 6.700 -3.204 1.00 94.94 102 MET A O 1
ATOM 770 N N . GLY A 1 103 ? 6.814 5.430 -4.717 1.00 96.31 103 GLY A N 1
ATOM 771 C CA . GLY A 1 103 ? 5.619 5.038 -5.456 1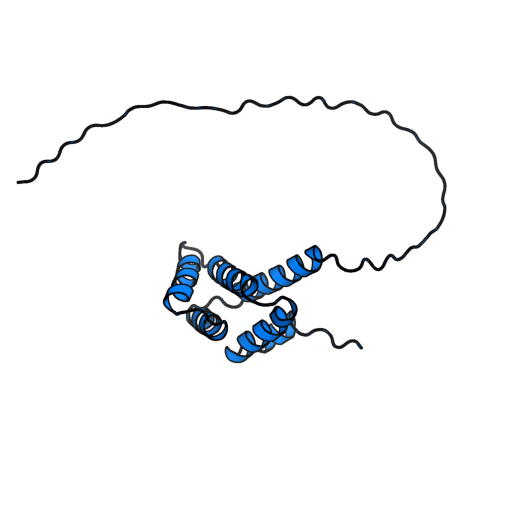.00 96.31 103 GLY A CA 1
ATOM 772 C C . GLY A 1 103 ? 4.676 4.189 -4.608 1.00 96.31 103 GLY A C 1
ATOM 773 O O . GLY A 1 103 ? 3.490 4.503 -4.524 1.00 96.31 103 GLY A O 1
ATOM 774 N N . THR A 1 104 ? 5.200 3.185 -3.897 1.00 97.62 104 THR A N 1
ATOM 775 C CA . THR A 1 104 ? 4.393 2.366 -2.973 1.00 97.62 104 THR A CA 1
ATOM 776 C C . THR A 1 104 ? 3.781 3.219 -1.858 1.00 97.62 104 THR A C 1
ATOM 778 O O . THR A 1 104 ? 2.608 3.062 -1.530 1.00 97.62 104 THR A O 1
ATOM 781 N N . LEU A 1 105 ? 4.544 4.160 -1.290 1.00 97.81 105 LEU A N 1
ATOM 782 C CA . LEU A 1 105 ? 4.035 5.070 -0.262 1.00 97.81 105 LEU A CA 1
ATOM 783 C C . LEU A 1 105 ? 2.933 5.992 -0.804 1.00 97.81 105 LEU A C 1
ATOM 785 O O . LEU A 1 105 ? 1.920 6.182 -0.134 1.00 97.81 105 LEU A O 1
ATOM 789 N N . SER A 1 106 ? 3.101 6.537 -2.011 1.00 97.56 106 SER A N 1
ATOM 790 C CA . SER A 1 106 ? 2.061 7.332 -2.672 1.00 97.56 106 SER A CA 1
ATOM 791 C C . SER A 1 106 ? 0.778 6.527 -2.874 1.00 97.56 106 SER A C 1
ATOM 793 O O . SER A 1 106 ? -0.287 7.008 -2.501 1.00 97.56 106 SER A O 1
ATOM 795 N N . MET A 1 107 ? 0.875 5.281 -3.348 1.00 98.31 107 MET A N 1
ATOM 796 C CA . MET A 1 107 ? -0.280 4.388 -3.497 1.00 98.31 107 MET A CA 1
ATOM 797 C C . MET A 1 107 ? -1.024 4.190 -2.170 1.00 98.31 107 MET A C 1
ATOM 799 O O . MET A 1 107 ? -2.246 4.290 -2.108 1.00 98.31 107 MET A O 1
ATOM 803 N N . LEU A 1 108 ? -0.292 3.940 -1.083 1.00 98.44 108 LEU A N 1
ATOM 804 C CA . LEU A 1 108 ? -0.887 3.743 0.238 1.00 98.44 108 LEU A CA 1
ATOM 805 C C . LEU A 1 108 ? -1.568 5.009 0.773 1.00 98.44 108 LEU A C 1
ATOM 807 O O . LEU A 1 108 ? -2.632 4.917 1.382 1.00 98.44 108 LEU A O 1
ATOM 811 N N . ARG A 1 109 ? -0.995 6.191 0.530 1.00 98.06 109 ARG A N 1
ATOM 812 C CA . ARG A 1 109 ? -1.612 7.472 0.909 1.00 98.06 109 ARG A CA 1
ATOM 813 C C . ARG A 1 109 ? -2.870 7.764 0.094 1.00 98.06 109 ARG A C 1
ATOM 815 O O . ARG A 1 109 ? -3.873 8.181 0.666 1.00 98.06 109 ARG A O 1
ATOM 822 N N . ASP A 1 110 ? -2.855 7.475 -1.202 1.00 98.31 110 ASP A N 1
ATOM 823 C CA . ASP A 1 110 ? -4.034 7.625 -2.059 1.00 98.31 110 ASP A CA 1
ATOM 824 C C . ASP A 1 110 ? -5.156 6.671 -1.627 1.00 98.31 110 ASP A C 1
ATOM 826 O O . ASP A 1 110 ? -6.321 7.063 -1.550 1.00 98.31 110 ASP A O 1
ATOM 830 N N . TRP A 1 111 ? -4.808 5.438 -1.244 1.00 98.50 111 TRP A N 1
ATOM 831 C CA . TRP A 1 111 ? -5.762 4.494 -0.662 1.00 98.50 111 TRP A CA 1
ATOM 832 C C . TRP A 1 111 ? -6.327 4.984 0.675 1.00 98.50 111 TRP A C 1
ATOM 834 O O . TRP A 1 111 ? -7.532 4.869 0.917 1.00 98.50 111 TRP A O 1
ATOM 844 N N . ARG A 1 112 ? -5.481 5.551 1.536 1.00 97.31 112 ARG A N 1
ATOM 845 C CA . ARG A 1 112 ? -5.900 6.122 2.815 1.00 97.31 112 ARG A CA 1
ATOM 846 C C . ARG A 1 112 ? -6.919 7.244 2.609 1.00 97.31 112 ARG A C 1
ATOM 848 O O . ARG A 1 112 ? -7.971 7.226 3.231 1.00 97.31 112 ARG A O 1
ATOM 855 N N . ASN A 1 113 ? -6.670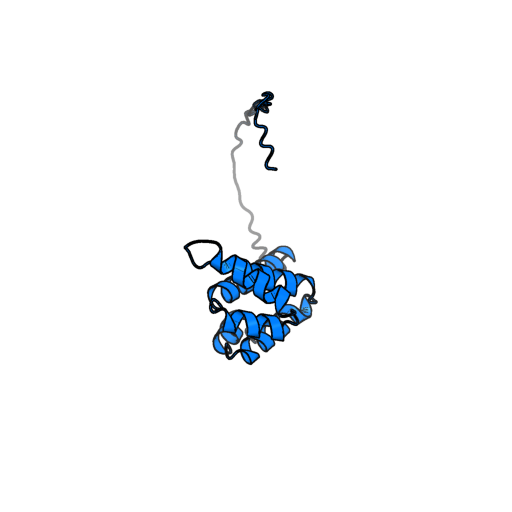 8.144 1.657 1.00 96.25 113 ASN A N 1
ATOM 856 C CA . ASN A 1 113 ? -7.556 9.272 1.350 1.00 96.25 113 ASN A CA 1
ATOM 857 C C . ASN A 1 113 ? -8.964 8.852 0.882 1.00 96.25 113 ASN A C 1
ATOM 859 O O . ASN A 1 113 ? -9.912 9.618 1.038 1.00 96.25 113 ASN A O 1
ATOM 863 N N . ARG A 1 114 ? -9.118 7.644 0.318 1.00 96.06 114 ARG A N 1
ATOM 864 C CA . ARG A 1 114 ? -10.421 7.068 -0.073 1.00 96.06 114 ARG A CA 1
ATOM 865 C C . ARG A 1 114 ? -11.014 6.107 0.963 1.00 96.06 114 ARG A C 1
ATOM 867 O O . ARG A 1 114 ? -12.060 5.511 0.709 1.00 96.06 114 ARG A O 1
ATOM 874 N N . THR A 1 115 ? -10.350 5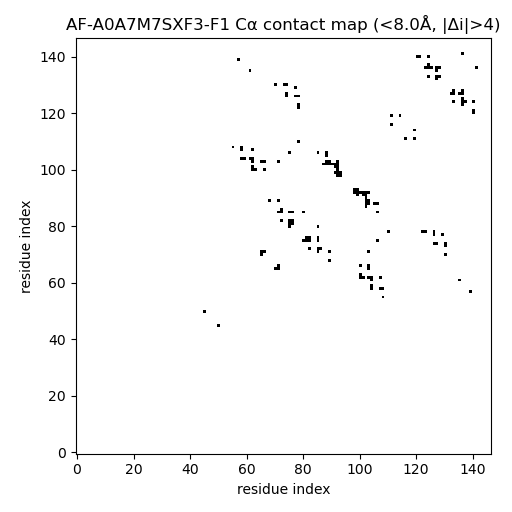.919 2.101 1.00 95.19 115 THR A N 1
ATOM 875 C CA . THR A 1 115 ? -10.751 4.978 3.150 1.00 95.19 115 THR A CA 1
ATOM 876 C C . THR A 1 115 ? -11.215 5.738 4.384 1.00 95.19 115 THR A C 1
ATOM 878 O O . THR A 1 115 ? -10.644 6.749 4.772 1.00 95.19 115 THR A O 1
ATOM 881 N N . THR A 1 116 ? -12.279 5.263 5.029 1.00 94.06 116 THR A N 1
ATOM 882 C CA . THR A 1 116 ? -12.736 5.864 6.282 1.00 94.06 116 THR A CA 1
ATOM 883 C C . THR A 1 116 ? -11.719 5.605 7.390 1.00 94.06 116 THR A C 1
ATOM 885 O O . THR A 1 116 ? -11.300 4.469 7.595 1.00 94.06 116 THR A O 1
ATOM 888 N N . ARG A 1 117 ? -11.379 6.643 8.161 1.00 89.81 117 ARG A N 1
ATOM 889 C CA . ARG A 1 117 ? -10.342 6.600 9.204 1.00 89.81 117 ARG A CA 1
ATOM 890 C C . ARG A 1 117 ? -10.497 5.471 10.228 1.00 89.81 117 ARG A C 1
ATOM 892 O O . ARG A 1 117 ? -9.507 4.908 10.674 1.00 89.81 117 ARG A O 1
ATOM 899 N N . SER A 1 118 ? -11.731 5.120 10.591 1.00 90.25 118 SER A N 1
ATOM 900 C CA . SER A 1 118 ? -12.021 4.012 11.515 1.00 90.25 118 SER A CA 1
ATOM 901 C C . SER A 1 118 ? -11.743 2.626 10.927 1.00 90.25 118 SER A C 1
ATOM 903 O O . SER A 1 118 ? -11.667 1.658 11.673 1.00 90.25 118 SER A O 1
ATOM 905 N N . GLU A 1 119 ? -11.611 2.517 9.606 1.00 93.00 119 GLU A N 1
ATOM 906 C CA . GLU A 1 119 ? -11.423 1.255 8.888 1.00 93.00 119 GLU A CA 1
ATOM 907 C C . GLU A 1 119 ? -9.997 1.085 8.348 1.00 93.00 119 GLU A C 1
ATOM 909 O O . GLU A 1 119 ? -9.652 -0.014 7.912 1.00 93.00 119 GLU A O 1
ATOM 914 N N . GLU A 1 120 ? -9.173 2.143 8.359 1.00 94.62 120 GLU A N 1
ATOM 915 C CA . GLU A 1 120 ? -7.814 2.141 7.798 1.00 94.62 120 GLU A CA 1
ATOM 916 C C . GLU A 1 120 ? -6.984 0.967 8.354 1.00 94.62 120 GLU A C 1
ATOM 918 O O . GLU A 1 120 ? -6.512 0.122 7.592 1.00 94.62 120 GLU A O 1
ATOM 923 N N . SER A 1 121 ? -6.870 0.832 9.679 1.00 94.06 121 SER A N 1
ATOM 924 C CA . SER A 1 121 ? -6.084 -0.246 10.299 1.00 94.06 121 SER A CA 1
ATOM 925 C C . SER A 1 121 ? -6.585 -1.642 9.923 1.00 94.06 121 SER A C 1
ATOM 927 O O . SER A 1 121 ? -5.799 -2.510 9.544 1.00 94.06 121 SER A O 1
ATOM 929 N N . GLU A 1 122 ? -7.898 -1.872 9.985 1.00 95.00 122 GLU A N 1
ATOM 930 C CA . GLU A 1 122 ? -8.480 -3.189 9.713 1.00 95.00 122 GLU A CA 1
ATOM 931 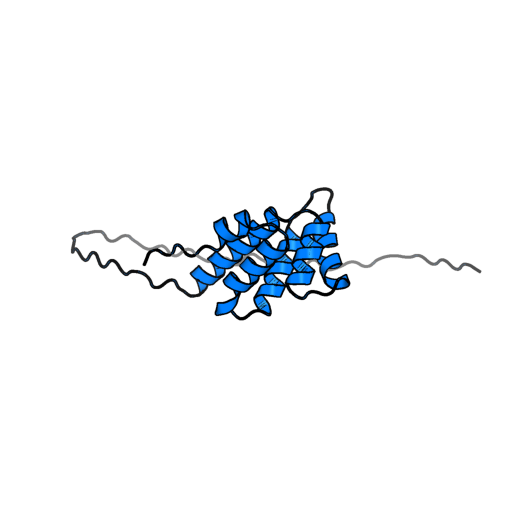C C . GLU A 1 122 ? -8.325 -3.584 8.238 1.00 95.00 122 GLU A C 1
ATOM 933 O O . GLU A 1 122 ? -7.941 -4.716 7.925 1.00 95.00 122 GLU A O 1
ATOM 938 N N . LYS A 1 123 ? -8.597 -2.650 7.320 1.00 97.12 123 LYS A N 1
ATOM 939 C CA . LYS A 1 123 ? -8.487 -2.888 5.878 1.00 97.12 123 LYS A CA 1
ATOM 940 C C . LYS A 1 123 ? -7.036 -3.093 5.456 1.00 97.12 123 LYS A C 1
ATOM 942 O O . LYS A 1 123 ? -6.768 -4.036 4.711 1.00 97.12 123 LYS A O 1
ATOM 947 N N . LEU A 1 124 ? -6.099 -2.298 5.980 1.00 97.69 124 LEU A N 1
ATOM 948 C CA . LEU A 1 124 ? -4.674 -2.500 5.716 1.00 97.69 124 LEU A CA 1
ATOM 949 C C . LEU A 1 124 ? -4.201 -3.853 6.259 1.00 97.69 124 LEU A C 1
ATOM 951 O O . LEU A 1 124 ? -3.530 -4.597 5.548 1.00 97.69 124 LEU A O 1
ATOM 955 N N . LYS A 1 125 ? -4.619 -4.230 7.475 1.00 96.81 125 LYS A N 1
ATOM 956 C CA . LYS A 1 125 ? -4.290 -5.534 8.068 1.00 96.81 125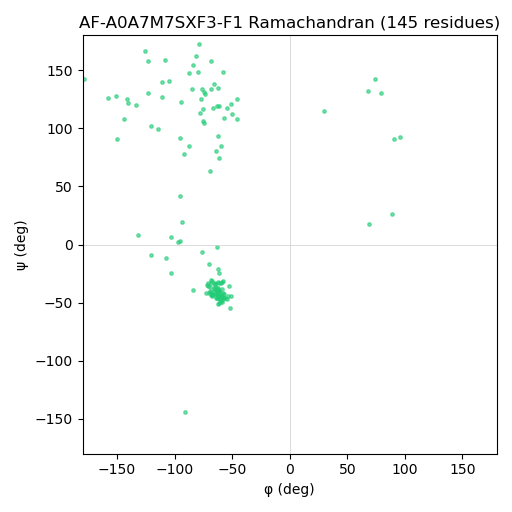 LYS A CA 1
ATOM 957 C C . LYS A 1 125 ? -4.780 -6.689 7.196 1.00 96.81 125 LYS A C 1
ATOM 959 O O . LYS A 1 125 ? -4.017 -7.610 6.902 1.00 96.81 125 LYS A O 1
ATOM 964 N N . LYS A 1 126 ? -6.039 -6.635 6.753 1.00 97.19 126 LYS A N 1
ATOM 965 C CA . LYS A 1 126 ? -6.623 -7.636 5.847 1.00 97.19 126 LYS A CA 1
ATOM 966 C C . LYS A 1 126 ? -5.860 -7.717 4.526 1.00 97.19 126 LYS A C 1
ATOM 968 O O . LYS A 1 126 ? -5.563 -8.825 4.083 1.00 97.19 126 LYS A O 1
ATOM 973 N N . ALA A 1 127 ? -5.500 -6.576 3.941 1.00 98.00 127 ALA A N 1
ATOM 974 C CA . ALA A 1 127 ? -4.748 -6.532 2.693 1.00 98.00 127 ALA A CA 1
ATOM 975 C C . ALA A 1 127 ? -3.364 -7.179 2.829 1.00 98.00 127 ALA A C 1
ATOM 977 O O . ALA A 1 127 ? -3.004 -8.034 2.025 1.00 98.00 127 ALA A O 1
ATOM 978 N N . LEU A 1 128 ? -2.632 -6.858 3.899 1.00 98.00 128 LEU A N 1
ATOM 979 C CA . LEU A 1 128 ? -1.323 -7.449 4.186 1.00 98.00 128 LEU A CA 1
ATOM 980 C C . LEU A 1 128 ? -1.411 -8.964 4.414 1.00 98.00 128 LEU A C 1
ATOM 982 O O . LEU A 1 128 ? -0.571 -9.714 3.924 1.00 98.00 128 LEU A O 1
ATOM 986 N N . ILE A 1 129 ? -2.444 -9.445 5.109 1.00 97.19 129 ILE A N 1
ATOM 987 C CA . ILE A 1 129 ? -2.667 -10.887 5.290 1.00 97.19 129 ILE A CA 1
ATOM 988 C C . ILE A 1 129 ? -2.960 -11.573 3.949 1.00 97.19 129 ILE A C 1
ATOM 990 O O . ILE A 1 129 ? -2.439 -12.664 3.715 1.00 97.19 129 ILE A O 1
ATOM 994 N N . ALA A 1 130 ? -3.752 -10.947 3.073 1.00 97.50 130 ALA A N 1
ATOM 995 C CA . ALA A 1 130 ? -4.102 -11.500 1.763 1.00 97.50 130 ALA A CA 1
ATOM 996 C C . ALA A 1 130 ? -2.873 -11.716 0.866 1.00 97.50 130 ALA A C 1
ATOM 998 O O . ALA A 1 130 ? -2.815 -12.699 0.135 1.00 97.50 130 ALA A O 1
ATOM 999 N N . ILE A 1 131 ? -1.861 -10.853 0.986 1.00 96.88 131 ILE A N 1
ATOM 1000 C CA . ILE A 1 131 ? -0.585 -10.977 0.263 1.00 96.88 131 ILE A CA 1
ATOM 1001 C C . ILE A 1 131 ? 0.499 -11.723 1.062 1.00 96.88 131 ILE A C 1
ATOM 1003 O O . ILE A 1 131 ? 1.686 -11.611 0.772 1.00 96.88 131 ILE A O 1
ATOM 1007 N N . ASN A 1 132 ? 0.104 -12.493 2.081 1.00 95.75 132 ASN A N 1
ATOM 1008 C CA . ASN A 1 132 ? 0.980 -13.338 2.899 1.00 95.75 132 ASN A CA 1
ATOM 1009 C C . ASN A 1 132 ? 1.972 -12.589 3.825 1.00 95.75 132 ASN A C 1
ATOM 1011 O O . ASN A 1 132 ? 2.895 -13.188 4.376 1.00 95.75 132 ASN A O 1
ATOM 1015 N N . HIS A 1 133 ? 1.735 -11.301 4.092 1.00 96.12 133 HIS A N 1
ATOM 1016 C CA . HIS A 1 133 ? 2.500 -10.443 5.011 1.00 96.12 133 HIS A CA 1
ATOM 1017 C C . HIS A 1 133 ? 1.876 -10.380 6.418 1.00 96.12 133 HIS A C 1
ATOM 1019 O O . HIS A 1 133 ? 1.832 -9.332 7.059 1.00 96.12 133 HIS A O 1
ATOM 1025 N N . ARG A 1 134 ? 1.402 -11.522 6.944 1.00 95.75 134 ARG A N 1
ATOM 1026 C CA . ARG A 1 134 ? 0.738 -11.604 8.264 1.00 95.75 134 ARG A CA 1
ATOM 1027 C C . ARG A 1 134 ? 1.581 -11.024 9.399 1.00 95.75 134 ARG A C 1
ATOM 1029 O O . ARG A 1 134 ? 1.062 -10.244 10.181 1.00 95.75 134 ARG A O 1
ATOM 1036 N N . ARG A 1 135 ? 2.868 -11.387 9.473 1.00 94.25 135 ARG A N 1
ATOM 1037 C CA . ARG A 1 135 ? 3.768 -10.900 10.536 1.00 94.25 135 ARG A CA 1
ATOM 1038 C C . ARG A 1 135 ? 3.881 -9.378 10.513 1.00 94.25 135 ARG A C 1
ATOM 1040 O O . ARG A 1 135 ? 3.727 -8.751 11.543 1.00 94.25 135 ARG A O 1
ATOM 1047 N N . LEU A 1 136 ? 4.043 -8.792 9.326 1.00 94.94 136 LEU A N 1
ATOM 1048 C CA . LEU A 1 136 ? 4.079 -7.339 9.159 1.00 94.94 136 LEU A CA 1
ATOM 1049 C C . LEU A 1 136 ? 2.764 -6.679 9.597 1.00 94.94 136 LEU A C 1
ATOM 1051 O O . LEU A 1 136 ? 2.781 -5.611 10.198 1.00 94.94 136 LEU A O 1
ATOM 1055 N N . ALA A 1 137 ? 1.631 -7.313 9.294 1.00 94.44 137 ALA A N 1
ATOM 1056 C CA . ALA A 1 137 ? 0.320 -6.827 9.697 1.00 94.44 137 ALA A CA 1
ATOM 1057 C C . ALA A 1 137 ? 0.140 -6.872 11.222 1.00 94.44 137 ALA A C 1
ATOM 1059 O O . ALA A 1 137 ? -0.366 -5.925 11.810 1.00 94.44 137 ALA A O 1
ATOM 1060 N N . ASP A 1 138 ? 0.563 -7.959 11.860 1.00 93.06 138 ASP A N 1
ATOM 1061 C CA . ASP A 1 138 ? 0.481 -8.120 13.309 1.00 93.06 138 ASP A CA 1
ATOM 1062 C C . ASP A 1 138 ? 1.460 -7.181 14.039 1.00 93.06 138 ASP A C 1
ATOM 1064 O O . ASP A 1 138 ? 1.064 -6.556 15.014 1.00 93.06 138 ASP A O 1
ATOM 1068 N N . ASP A 1 139 ? 2.683 -6.994 13.533 1.00 92.56 139 ASP A N 1
ATOM 1069 C CA . ASP A 1 139 ? 3.696 -6.117 14.144 1.00 92.56 139 ASP A CA 1
ATOM 1070 C C . ASP A 1 139 ? 3.317 -4.624 14.090 1.00 92.56 139 ASP A C 1
ATOM 1072 O O . ASP A 1 139 ? 3.733 -3.851 14.949 1.00 92.56 139 ASP A O 1
ATOM 1076 N N . LEU A 1 140 ? 2.578 -4.196 13.058 1.00 90.75 140 LEU A N 1
ATOM 1077 C CA . LEU A 1 140 ? 2.250 -2.780 12.833 1.00 90.75 140 LEU A CA 1
ATOM 1078 C C . LEU A 1 140 ? 0.821 -2.394 13.218 1.00 90.75 140 LEU A C 1
ATOM 1080 O O . LEU A 1 140 ? 0.549 -1.212 13.412 1.00 90.75 140 LEU A O 1
ATOM 1084 N N . LEU A 1 141 ? -0.104 -3.357 13.229 1.00 88.75 141 LEU A N 1
ATOM 1085 C CA . LEU A 1 141 ? -1.547 -3.105 13.327 1.00 88.75 141 LEU A CA 1
ATOM 1086 C C . LEU A 1 141 ? -2.233 -3.968 14.388 1.00 88.75 141 LEU A C 1
ATOM 1088 O O . LEU A 1 141 ? -3.466 -3.987 14.447 1.00 88.75 141 LEU A O 1
ATOM 1092 N N . ASN A 1 142 ? -1.484 -4.705 15.212 1.00 81.81 142 ASN A N 1
ATOM 1093 C CA . ASN A 1 142 ? -2.053 -5.149 16.474 1.00 81.81 142 ASN A CA 1
ATOM 1094 C C . ASN A 1 142 ? -2.107 -3.950 17.411 1.00 81.81 142 ASN A C 1
ATOM 1096 O O . ASN A 1 142 ? -1.099 -3.533 17.967 1.00 81.81 142 ASN A O 1
ATOM 1100 N N . ASP A 1 143 ? -3.316 -3.422 17.582 1.00 60.62 143 ASP A N 1
ATOM 1101 C CA . ASP A 1 143 ? -3.708 -2.850 18.861 1.00 60.62 143 ASP A CA 1
ATOM 1102 C C . ASP A 1 143 ? -3.363 -3.897 19.923 1.00 60.62 143 ASP A C 1
ATOM 1104 O O . ASP A 1 143 ? -3.952 -4.988 19.938 1.00 60.62 143 ASP A O 1
ATOM 1108 N N . ASP A 1 144 ? -2.385 -3.589 20.773 1.00 49.75 144 ASP A N 1
ATOM 1109 C CA . ASP A 1 144 ? -2.266 -4.221 22.074 1.00 49.75 144 ASP A CA 1
ATOM 1110 C C . ASP A 1 144 ? -3.664 -4.218 22.692 1.00 49.75 144 ASP A C 1
ATOM 1112 O O . ASP A 1 144 ? -4.221 -3.186 23.074 1.00 49.75 144 ASP A O 1
ATOM 1116 N N . LYS A 1 145 ? -4.266 -5.408 22.744 1.00 45.62 145 LYS A N 1
ATOM 1117 C CA . LYS A 1 145 ? -5.391 -5.697 23.622 1.00 45.62 145 LYS A CA 1
ATOM 1118 C C . LYS A 1 145 ? -4.879 -5.706 25.057 1.00 45.62 145 LYS A C 1
ATOM 1120 O O . LYS A 1 145 ? -4.964 -6.725 25.729 1.00 45.62 145 LYS A O 1
ATOM 1125 N N . ASP A 1 146 ? -4.390 -4.572 25.522 1.00 42.94 146 ASP A N 1
ATOM 1126 C CA . ASP A 1 146 ? -4.250 -4.306 26.941 1.00 42.94 146 ASP A CA 1
ATOM 1127 C C . ASP A 1 146 ? -5.544 -3.612 27.380 1.00 42.94 146 ASP A C 1
ATOM 1129 O O . ASP A 1 146 ? -5.657 -2.387 27.460 1.00 42.94 146 ASP A O 1
ATOM 1133 N N . SER A 1 147 ? -6.574 -4.455 27.536 1.00 38.75 147 SER A N 1
ATOM 1134 C CA . SER A 1 147 ? -7.740 -4.184 28.387 1.00 38.75 147 SER A CA 1
ATOM 1135 C C . SER A 1 147 ? -7.346 -4.234 29.856 1.00 38.75 147 SER A C 1
ATOM 1137 O O . SER A 1 147 ? -6.495 -5.083 30.200 1.00 38.75 147 SER A O 1
#

Radius of gyration: 26.2 Å; Cα contacts (8 Å, |Δi|>4): 86; chains: 1; bounding box: 32×57×93 Å

Nearest PDB structures (foldseek):
  4o6x-assembly3_B-2  TM=8.354E-01  e=2.453E-01  Homo sapiens
  6aci-assembly1_H  TM=7.895E-01  e=2.102E-01  Homo sapiens
  1e41-assembly1_A  TM=7.413E-01  e=5.893E-01  Homo sapiens
  8v45-assembly1_A  TM=2.839E-01  e=9.533E+00  Escherichia coli B185